Protein AF-A0AAD6SLN0-F1 (afdb_monomer_lite)

Sequence (107 aa):
MDIDDTDEGGSRIFCPQDLRESIVTSMERHLNAHPLIPGYSHPSPAGIREWAVKQMYTFCFNNDLPEVWAYLWENWYRRGRWELWARAEHPEIPRLKTTMMVESQYV

Radius of gyration: 18.71 Å; chains: 1; bounding box: 45×33×56 Å

Organism: NCBI:txid1745969

Foldseek 3Di:
DDPPPPPPPPPPDLDDPVCVVVLVVLLVCLQADALPDDDDADNALVRSLVVSLVVNVVVCVVVVNPNNNVVCQVQDNDPVNVCVRHPHVPPDDDPDDPPPDPPPDDD

Secondary structure (DSSP, 8-state):
-------------SS-HHHHHHHHHHHHHHHH--TTS-SSS-SSHHHHHHHHHHHHHHHHHHTT-HHHHHHHIIIIISTTTHHHH-GGGSSS--SS-----------

Structure (mmCIF, N/CA/C/O backbone):
data_AF-A0AAD6SLN0-F1
#
_entry.id   AF-A0AAD6SLN0-F1
#
loop_
_atom_site.group_PDB
_atom_site.id
_atom_site.type_symbol
_atom_site.label_atom_id
_atom_site.label_alt_id
_atom_site.label_comp_id
_atom_site.label_asym_id
_atom_site.label_entity_id
_atom_site.label_seq_id
_atom_site.pdbx_PDB_ins_code
_atom_site.Cartn_x
_atom_site.Cartn_y
_atom_site.Cartn_z
_atom_site.occupancy
_atom_site.B_iso_or_equiv
_atom_site.auth_seq_id
_atom_site.auth_comp_id
_atom_site.auth_asym_id
_atom_site.auth_atom_id
_atom_site.pdbx_PDB_model_num
ATOM 1 N N . MET A 1 1 ? -29.338 -18.027 37.584 1.00 42.56 1 MET A N 1
ATOM 2 C CA . MET A 1 1 ? -28.037 -18.016 36.887 1.00 42.56 1 MET A CA 1
ATOM 3 C C . MET A 1 1 ? -28.198 -17.010 35.781 1.00 42.56 1 MET A C 1
ATOM 5 O O . MET A 1 1 ? -28.659 -17.347 34.700 1.00 42.56 1 MET A O 1
ATOM 9 N N . ASP A 1 2 ? -27.963 -15.763 36.152 1.00 44.34 2 ASP A N 1
ATOM 10 C CA . ASP A 1 2 ? -28.035 -14.601 35.287 1.00 44.34 2 ASP A CA 1
ATOM 11 C C . ASP A 1 2 ? -26.775 -14.607 34.423 1.00 44.34 2 ASP A C 1
ATOM 13 O O . ASP A 1 2 ? -25.664 -14.480 34.936 1.00 44.34 2 ASP A O 1
ATOM 17 N N . ILE A 1 3 ? -26.948 -14.858 33.129 1.00 53.62 3 ILE A N 1
ATOM 18 C CA . ILE A 1 3 ? -25.920 -14.576 32.133 1.00 53.62 3 ILE A CA 1
ATOM 19 C C . ILE A 1 3 ? -26.260 -13.178 31.633 1.00 53.62 3 ILE A C 1
ATOM 21 O O . ILE A 1 3 ? -27.144 -12.993 30.800 1.00 53.62 3 ILE A O 1
ATOM 25 N N . ASP A 1 4 ? -25.621 -12.202 32.267 1.00 45.62 4 ASP A N 1
ATOM 26 C CA . ASP A 1 4 ? -25.486 -10.846 31.758 1.00 45.62 4 ASP A CA 1
ATOM 27 C C . ASP A 1 4 ? -24.583 -10.915 30.518 1.00 45.62 4 ASP A C 1
ATOM 29 O O . ASP A 1 4 ? -23.361 -10.846 30.617 1.00 45.62 4 ASP A O 1
ATOM 33 N N . ASP A 1 5 ? -25.185 -11.160 29.352 1.00 48.00 5 ASP A N 1
ATOM 34 C CA . ASP A 1 5 ? -24.551 -10.894 28.060 1.00 48.00 5 ASP A CA 1
ATOM 35 C C . ASP A 1 5 ? -24.659 -9.385 27.822 1.00 48.00 5 ASP A C 1
ATOM 37 O O . ASP A 1 5 ? -25.570 -8.878 27.160 1.00 48.00 5 ASP A O 1
ATOM 41 N N . THR A 1 6 ? -23.741 -8.642 28.434 1.00 50.41 6 THR A N 1
ATOM 42 C CA . THR A 1 6 ? -23.451 -7.266 28.053 1.00 50.41 6 THR A CA 1
ATOM 43 C C . THR A 1 6 ? -22.809 -7.302 26.663 1.00 50.41 6 THR A C 1
ATOM 45 O O . THR A 1 6 ? -21.589 -7.298 26.505 1.00 50.41 6 THR A O 1
ATOM 48 N N . ASP A 1 7 ? -23.654 -7.366 25.629 1.00 50.28 7 ASP A N 1
ATOM 49 C CA . ASP A 1 7 ? -23.301 -7.019 24.252 1.00 50.28 7 ASP A CA 1
ATOM 50 C C . ASP A 1 7 ? -22.992 -5.517 24.219 1.00 50.28 7 ASP A C 1
ATOM 52 O O . ASP A 1 7 ? -23.812 -4.678 23.840 1.00 50.28 7 ASP A O 1
ATOM 56 N N . GLU A 1 8 ? -21.790 -5.150 24.668 1.00 49.19 8 GLU A N 1
ATOM 57 C CA . GLU A 1 8 ? -21.178 -3.887 24.286 1.00 49.19 8 GLU A CA 1
ATOM 58 C C . GLU A 1 8 ? -20.809 -3.984 22.803 1.00 49.19 8 GLU A C 1
ATOM 60 O O . GLU A 1 8 ? -19.650 -4.133 22.411 1.00 49.19 8 GLU A O 1
ATOM 65 N N . GLY A 1 9 ? -21.835 -3.870 21.959 1.00 52.22 9 GLY A N 1
ATOM 66 C CA . GLY A 1 9 ? -21.730 -3.511 20.555 1.00 52.22 9 GLY A CA 1
ATOM 67 C C . GLY A 1 9 ? -21.197 -2.085 20.429 1.00 52.22 9 GLY A C 1
ATOM 68 O O . GLY A 1 9 ? -21.878 -1.189 19.931 1.00 52.22 9 GLY A O 1
ATOM 69 N N . GLY A 1 10 ? -19.976 -1.850 20.917 1.00 55.69 10 GLY A N 1
ATOM 70 C CA . GLY A 1 10 ? -19.222 -0.641 20.653 1.00 55.69 10 GLY A CA 1
ATOM 71 C C . GLY A 1 10 ? -19.123 -0.506 19.144 1.00 55.69 10 GLY A C 1
ATOM 72 O O . GLY A 1 10 ? -18.562 -1.377 18.481 1.00 55.69 10 GLY A O 1
ATOM 73 N N . SER A 1 11 ? -19.741 0.543 18.600 1.00 63.88 11 SER A N 1
ATOM 74 C CA . SER A 1 11 ? -19.748 0.845 17.170 1.00 63.88 11 SER A CA 1
ATOM 75 C C . SER A 1 11 ? -18.310 0.829 16.654 1.00 63.88 11 SER A C 1
ATOM 77 O O . SER A 1 11 ? -17.569 1.794 16.844 1.00 63.88 11 SER A O 1
ATOM 79 N N . ARG A 1 12 ? -17.874 -0.294 16.066 1.00 64.25 12 ARG A N 1
ATOM 80 C CA . ARG A 1 12 ? -16.538 -0.399 15.483 1.00 64.25 12 ARG A CA 1
ATOM 81 C C . ARG A 1 12 ? -16.511 0.553 14.305 1.00 64.25 12 ARG A C 1
ATOM 83 O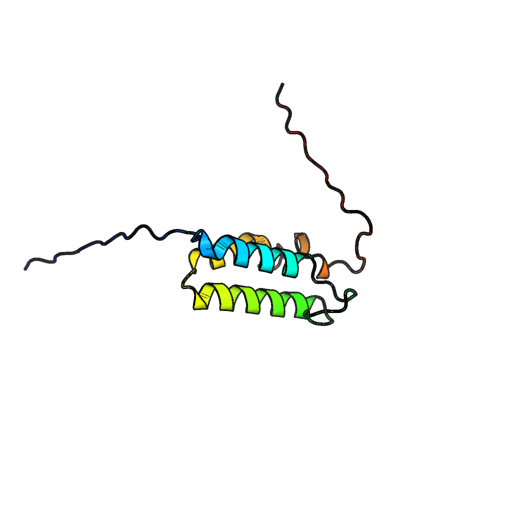 O . ARG A 1 12 ? -17.152 0.332 13.278 1.00 64.25 12 ARG A O 1
ATOM 90 N N . ILE A 1 13 ? -15.814 1.667 14.491 1.00 76.19 13 ILE A N 1
ATOM 91 C CA . ILE A 1 13 ? -15.675 2.682 13.461 1.00 76.19 13 ILE A CA 1
ATOM 92 C C . ILE A 1 13 ? -14.794 2.077 12.376 1.00 76.19 13 ILE A C 1
ATOM 94 O O . ILE A 1 13 ? -13.595 1.919 12.574 1.00 76.19 13 ILE A O 1
ATOM 98 N N . PHE A 1 14 ? -15.403 1.770 11.226 1.00 79.50 14 PHE A N 1
ATOM 99 C CA . PHE A 1 14 ? -14.734 1.134 10.089 1.00 79.50 14 PHE A CA 1
ATOM 100 C C . PHE A 1 14 ? -13.385 1.780 9.765 1.00 79.50 14 PHE A C 1
ATOM 102 O O . PHE A 1 14 ? -12.421 1.070 9.545 1.00 79.50 14 PHE A O 1
ATOM 109 N N . CYS A 1 15 ? -13.300 3.114 9.745 1.00 80.25 15 CYS A N 1
ATOM 110 C CA . CYS A 1 15 ? -12.041 3.830 9.556 1.00 80.25 15 CYS A CA 1
ATOM 111 C C . CYS A 1 15 ? -12.030 5.141 10.370 1.00 80.25 15 CYS A C 1
ATOM 113 O O . CYS A 1 15 ? -12.726 6.103 9.992 1.00 80.25 15 CYS A O 1
ATOM 115 N N . PRO A 1 16 ? -11.257 5.200 11.473 1.00 85.12 16 PRO A N 1
ATOM 116 C CA . PRO A 1 16 ? -11.108 6.397 12.294 1.00 85.12 16 PRO A CA 1
ATOM 117 C C . PRO A 1 16 ? -10.628 7.588 11.467 1.00 85.12 16 PRO A C 1
ATOM 119 O O . PRO A 1 16 ? -9.790 7.442 10.577 1.00 85.12 16 PRO A O 1
ATOM 122 N N . GLN A 1 17 ? -11.165 8.774 11.748 1.00 86.12 17 GLN A N 1
ATOM 123 C CA . GLN A 1 17 ? -10.859 9.976 10.969 1.00 86.12 17 GLN A CA 1
ATOM 124 C C . GLN A 1 17 ? -9.369 10.341 11.025 1.00 86.12 17 GLN A C 1
ATOM 126 O O . GLN A 1 17 ? -8.798 10.678 9.991 1.00 86.12 17 GLN A O 1
ATOM 131 N N . ASP A 1 18 ? -8.735 10.159 12.183 1.00 88.50 18 ASP A N 1
ATOM 132 C CA . ASP A 1 18 ? -7.327 10.501 12.424 1.00 88.50 18 ASP A CA 1
ATOM 133 C C . ASP A 1 18 ? -6.348 9.658 11.589 1.00 88.50 18 ASP A C 1
ATOM 135 O O . ASP A 1 18 ? -5.243 10.091 11.271 1.00 88.50 18 ASP A O 1
ATOM 139 N N . LEU A 1 19 ? -6.759 8.450 11.190 1.00 90.31 19 LEU A N 1
ATOM 140 C CA . LEU A 1 19 ? -5.911 7.512 10.451 1.00 90.31 19 LEU A CA 1
ATOM 141 C C . LEU A 1 19 ? -6.149 7.556 8.937 1.00 90.31 19 LEU A C 1
ATOM 143 O O . LEU A 1 19 ? -5.312 7.066 8.175 1.00 90.31 19 LEU A O 1
ATOM 147 N N . ARG A 1 20 ? -7.246 8.171 8.473 1.00 90.69 20 ARG A N 1
ATOM 148 C CA . ARG A 1 20 ? -7.581 8.244 7.038 1.00 90.69 20 ARG A CA 1
ATOM 149 C C . ARG A 1 20 ? -6.503 8.929 6.222 1.00 90.69 20 ARG A C 1
ATOM 151 O O . ARG A 1 20 ? -6.129 8.411 5.177 1.00 90.69 20 ARG A O 1
ATOM 158 N N . GLU A 1 21 ? -6.005 10.071 6.686 1.00 93.19 21 GLU A N 1
ATOM 159 C CA . GLU A 1 21 ? -4.983 10.828 5.958 1.00 93.19 21 GLU A CA 1
ATOM 160 C C . GLU A 1 21 ? -3.695 10.012 5.807 1.00 93.19 21 GLU A C 1
ATOM 162 O O . GLU A 1 21 ? -3.105 9.963 4.726 1.00 93.19 21 GLU A O 1
ATOM 167 N N . SER A 1 22 ? -3.316 9.281 6.858 1.00 93.88 22 SER A N 1
ATOM 168 C CA . SER A 1 22 ? -2.167 8.37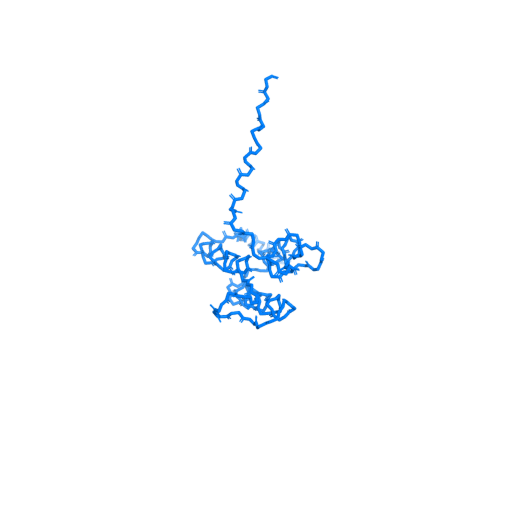3 6.829 1.00 93.88 22 SER A CA 1
ATOM 169 C C . SER A 1 22 ? -2.365 7.244 5.813 1.00 93.88 22 SER A C 1
ATOM 171 O O . SER A 1 22 ? -1.473 6.979 5.005 1.00 93.88 22 SER A O 1
ATOM 173 N N . ILE A 1 23 ? -3.549 6.621 5.793 1.00 93.81 23 ILE A N 1
ATOM 174 C CA . ILE A 1 23 ? -3.885 5.555 4.837 1.00 93.81 23 ILE A CA 1
ATOM 175 C C . ILE A 1 23 ? -3.845 6.086 3.403 1.00 93.81 23 ILE A C 1
ATOM 177 O O . ILE A 1 23 ? -3.192 5.483 2.552 1.00 93.81 23 ILE A O 1
ATOM 181 N N . VAL A 1 24 ? -4.501 7.219 3.135 1.00 93.94 24 VAL A N 1
ATOM 182 C CA . VAL A 1 24 ? -4.551 7.835 1.801 1.00 93.94 24 VAL A CA 1
ATOM 183 C C . VAL A 1 24 ? -3.146 8.192 1.327 1.00 93.94 24 VAL A C 1
ATOM 185 O O . VAL A 1 24 ? -2.763 7.804 0.227 1.00 93.94 24 VAL A O 1
ATOM 188 N N . THR A 1 25 ? -2.336 8.821 2.179 1.00 94.94 25 THR A N 1
ATOM 189 C CA . THR A 1 25 ? -0.942 9.162 1.860 1.00 94.94 25 THR A CA 1
ATOM 190 C C . THR A 1 25 ? -0.124 7.914 1.524 1.00 94.94 25 THR A C 1
ATOM 192 O O . THR A 1 25 ? 0.620 7.888 0.540 1.00 94.94 25 THR A O 1
ATOM 195 N N . SER A 1 26 ? -0.267 6.839 2.304 1.00 94.19 26 SER A N 1
ATOM 196 C CA . SER A 1 26 ? 0.374 5.560 1.994 1.00 94.19 26 SER A CA 1
ATOM 197 C C . SER A 1 26 ? -0.118 4.990 0.661 1.00 94.19 26 SER A C 1
ATOM 199 O O . SER A 1 26 ? 0.701 4.576 -0.156 1.00 94.19 26 SER A O 1
ATOM 201 N N . MET A 1 27 ? -1.424 5.004 0.386 1.00 94.75 27 MET A N 1
ATOM 202 C CA . MET A 1 27 ? -1.978 4.540 -0.890 1.00 94.75 27 MET A CA 1
ATOM 203 C C . MET A 1 27 ? -1.457 5.343 -2.084 1.00 94.75 27 MET A C 1
ATOM 205 O O . MET A 1 27 ? -1.091 4.747 -3.093 1.00 94.75 27 MET A O 1
ATOM 209 N N . GLU A 1 28 ? -1.362 6.668 -1.976 1.00 93.25 28 GLU A N 1
ATOM 210 C CA . GLU A 1 28 ? -0.796 7.520 -3.024 1.00 93.25 28 GLU A CA 1
ATOM 211 C C . GLU A 1 28 ? 0.670 7.184 -3.298 1.00 93.25 28 GLU A C 1
ATOM 213 O O . GLU A 1 28 ? 1.093 7.112 -4.457 1.00 93.25 28 GLU A O 1
ATOM 218 N N . ARG A 1 29 ? 1.451 6.925 -2.246 1.00 92.75 29 ARG A N 1
ATOM 219 C CA . ARG A 1 29 ? 2.842 6.479 -2.389 1.00 92.75 29 ARG A CA 1
ATOM 220 C C . ARG A 1 29 ? 2.929 5.122 -3.079 1.00 92.75 29 ARG A C 1
ATOM 222 O O . ARG A 1 29 ? 3.775 4.953 -3.951 1.00 92.75 29 ARG A O 1
ATOM 229 N N . HIS A 1 30 ? 2.063 4.175 -2.726 1.00 94.38 30 HIS A N 1
ATOM 230 C CA . HIS A 1 30 ? 2.028 2.850 -3.348 1.00 94.38 30 HIS A CA 1
ATOM 231 C C . HIS A 1 30 ? 1.606 2.907 -4.821 1.00 94.38 30 HIS A C 1
ATOM 233 O O . HIS A 1 30 ? 2.251 2.286 -5.661 1.00 94.38 30 HIS A O 1
ATOM 239 N N . LEU A 1 31 ? 0.588 3.709 -5.145 1.00 92.31 31 LEU A N 1
ATOM 240 C CA . LEU A 1 31 ? 0.108 3.940 -6.509 1.00 92.31 31 LEU A CA 1
ATOM 241 C C . LEU A 1 31 ? 1.209 4.499 -7.420 1.00 92.31 31 LEU A C 1
ATOM 243 O O . LEU A 1 31 ? 1.331 4.090 -8.574 1.00 92.31 31 LEU A O 1
ATOM 247 N N . ASN A 1 32 ? 1.990 5.454 -6.910 1.00 90.44 32 ASN A N 1
ATOM 248 C CA . ASN A 1 32 ? 3.026 6.140 -7.681 1.00 90.44 32 ASN A CA 1
ATOM 249 C C . ASN A 1 32 ? 4.404 5.468 -7.611 1.00 90.44 32 ASN A C 1
ATOM 251 O O . ASN A 1 32 ? 5.324 5.925 -8.289 1.00 90.44 32 ASN A O 1
ATOM 255 N N . ALA A 1 33 ? 4.564 4.400 -6.826 1.00 91.12 33 ALA A N 1
ATOM 256 C CA . ALA A 1 33 ? 5.806 3.645 -6.790 1.00 91.12 33 ALA A CA 1
ATOM 257 C C . ALA A 1 33 ? 6.060 2.991 -8.154 1.00 91.12 33 ALA A C 1
ATOM 259 O O . ALA A 1 33 ? 5.165 2.395 -8.756 1.00 91.12 33 ALA A O 1
ATOM 260 N N . HIS A 1 34 ? 7.286 3.124 -8.652 1.00 90.50 34 HIS A N 1
ATOM 261 C CA . HIS A 1 34 ? 7.671 2.620 -9.963 1.00 90.50 34 HIS A CA 1
ATOM 262 C C . HIS A 1 34 ? 9.178 2.333 -9.991 1.00 90.50 34 HIS A C 1
ATOM 264 O O . HIS A 1 34 ? 9.934 3.151 -9.467 1.00 90.50 34 HIS A O 1
ATOM 270 N N . PRO A 1 35 ? 9.650 1.251 -10.642 1.00 88.94 35 PRO A N 1
ATOM 271 C CA . PRO A 1 35 ? 11.079 0.912 -10.688 1.00 88.94 35 PRO A CA 1
ATOM 272 C C . PRO A 1 35 ? 11.987 2.032 -11.223 1.00 88.94 35 PRO A C 1
ATOM 274 O O . PRO A 1 35 ? 13.114 2.198 -10.771 1.00 88.94 35 PRO A O 1
ATOM 277 N N . LEU A 1 36 ? 11.487 2.813 -12.186 1.00 86.56 36 LEU A N 1
ATOM 278 C CA . LEU A 1 36 ? 12.208 3.947 -12.788 1.00 86.56 36 LEU A CA 1
ATOM 279 C C . LEU A 1 36 ? 12.222 5.226 -11.931 1.00 86.56 36 LEU A C 1
ATOM 281 O O . LEU A 1 36 ? 12.940 6.162 -12.274 1.00 86.56 36 LEU A O 1
ATOM 285 N N . ILE A 1 37 ? 11.423 5.308 -10.861 1.00 82.94 37 ILE A N 1
ATOM 286 C CA . ILE A 1 37 ? 11.421 6.467 -9.962 1.00 82.94 37 ILE A CA 1
ATOM 287 C C . ILE A 1 37 ? 12.345 6.132 -8.785 1.00 82.94 37 ILE A C 1
ATOM 289 O O . ILE A 1 37 ? 11.981 5.300 -7.952 1.00 82.94 37 ILE A O 1
ATOM 293 N N . PRO A 1 38 ? 13.533 6.754 -8.688 1.00 72.94 38 PRO A N 1
ATOM 294 C CA . PRO A 1 38 ? 14.420 6.527 -7.554 1.00 72.94 38 PRO A CA 1
ATOM 295 C C . PRO A 1 38 ? 13.741 6.992 -6.257 1.00 72.94 38 PRO A C 1
ATOM 297 O O . PRO A 1 38 ? 13.197 8.096 -6.192 1.00 72.94 38 PRO A O 1
ATOM 300 N N . GLY A 1 39 ? 13.748 6.151 -5.219 1.00 74.56 39 GLY A N 1
ATOM 301 C CA . GLY A 1 39 ? 13.057 6.446 -3.963 1.00 74.56 39 GLY A CA 1
ATOM 302 C C . GLY A 1 39 ? 13.018 5.277 -2.978 1.00 74.56 39 GLY A C 1
ATOM 303 O O . GLY A 1 39 ? 13.861 4.388 -3.007 1.00 74.56 39 GLY A O 1
ATOM 304 N N . TYR A 1 40 ? 12.021 5.291 -2.090 1.00 70.94 40 TYR A N 1
ATOM 305 C CA . TYR A 1 40 ? 11.860 4.345 -0.972 1.00 70.94 40 TYR A CA 1
ATOM 306 C C . TYR A 1 40 ? 11.287 2.970 -1.358 1.00 70.94 40 TYR A C 1
ATOM 308 O O . TYR A 1 40 ? 11.020 2.155 -0.475 1.00 70.94 40 TYR A O 1
ATOM 316 N N . SER A 1 41 ? 11.030 2.727 -2.641 1.00 77.25 41 SER A N 1
ATOM 317 C CA . SER A 1 41 ? 10.408 1.495 -3.118 1.00 77.25 41 SER A CA 1
ATOM 318 C C . SER A 1 41 ? 11.446 0.496 -3.634 1.00 77.25 41 SER A C 1
ATOM 320 O O . SER A 1 41 ? 12.561 0.862 -3.998 1.00 77.25 41 SER A O 1
ATOM 322 N N . HIS A 1 42 ? 11.073 -0.782 -3.683 1.00 83.38 42 HIS A N 1
ATOM 323 C CA . HIS A 1 42 ? 11.922 -1.842 -4.229 1.00 83.38 42 HIS A CA 1
ATOM 324 C C . HIS A 1 42 ? 12.248 -1.601 -5.723 1.00 83.38 42 HIS A C 1
ATOM 326 O O . HIS A 1 42 ? 11.407 -1.059 -6.441 1.00 83.38 42 HIS A O 1
ATOM 332 N N . PRO A 1 43 ? 13.411 -2.044 -6.242 1.00 83.88 43 PRO A N 1
ATOM 333 C CA . PRO A 1 43 ? 13.790 -1.850 -7.649 1.00 83.88 43 PRO A CA 1
ATOM 334 C C . PRO A 1 43 ? 13.022 -2.718 -8.663 1.00 83.88 43 PRO A C 1
ATOM 336 O O . PRO A 1 43 ? 13.277 -2.624 -9.859 1.00 83.88 43 PRO A O 1
ATOM 339 N N . SER A 1 44 ? 12.105 -3.585 -8.224 1.00 89.50 44 SER A N 1
ATOM 340 C CA . SER A 1 44 ? 11.348 -4.489 -9.103 1.00 89.50 44 SER A CA 1
ATOM 341 C C . SER A 1 44 ? 9.842 -4.377 -8.855 1.00 89.50 44 SER A C 1
ATOM 343 O O . SER A 1 44 ? 9.456 -4.215 -7.697 1.00 89.50 44 SER A O 1
ATOM 345 N N . PRO A 1 45 ? 8.983 -4.525 -9.885 1.00 89.62 45 PRO A N 1
ATOM 346 C CA . PRO A 1 45 ? 7.524 -4.449 -9.736 1.00 89.62 45 PRO A CA 1
ATOM 347 C C . PRO A 1 45 ? 6.972 -5.364 -8.636 1.00 89.62 45 PRO A C 1
ATOM 349 O O . PRO A 1 45 ? 6.282 -4.913 -7.722 1.00 89.62 45 PRO A O 1
ATOM 352 N N . ALA A 1 46 ? 7.384 -6.637 -8.649 1.00 91.38 46 ALA A N 1
ATOM 353 C CA . ALA A 1 46 ? 6.972 -7.617 -7.648 1.00 91.38 46 ALA A CA 1
ATOM 354 C C . ALA A 1 46 ? 7.379 -7.203 -6.224 1.00 91.38 46 ALA A C 1
ATOM 356 O O . ALA A 1 46 ? 6.573 -7.285 -5.298 1.00 91.38 46 ALA A O 1
ATOM 357 N N . GLY A 1 47 ? 8.601 -6.692 -6.052 1.00 92.25 47 GLY A N 1
ATOM 358 C CA . GLY A 1 47 ? 9.053 -6.230 -4.745 1.00 92.25 47 GLY A CA 1
ATOM 359 C C . GLY A 1 47 ? 8.378 -4.931 -4.301 1.00 92.25 47 GLY A C 1
ATOM 360 O O . GLY A 1 47 ? 8.200 -4.726 -3.103 1.00 92.25 47 GLY A O 1
ATOM 361 N N . ILE A 1 48 ? 7.951 -4.064 -5.230 1.00 94.00 48 ILE A N 1
ATOM 362 C CA . ILE A 1 48 ? 7.155 -2.870 -4.904 1.00 94.00 48 ILE A CA 1
ATOM 363 C C . ILE A 1 48 ? 5.818 -3.301 -4.311 1.00 94.00 48 ILE A C 1
ATOM 365 O O . ILE A 1 48 ? 5.415 -2.772 -3.275 1.00 94.00 48 ILE A O 1
ATOM 369 N N . ARG A 1 49 ? 5.163 -4.295 -4.920 1.00 94.44 49 ARG A N 1
ATOM 370 C CA . ARG A 1 49 ? 3.922 -4.865 -4.394 1.00 94.44 49 ARG A CA 1
ATOM 371 C C . ARG A 1 49 ? 4.121 -5.460 -3.003 1.00 94.44 49 ARG A C 1
ATOM 373 O O . ARG A 1 49 ? 3.362 -5.139 -2.095 1.00 94.44 49 ARG A O 1
ATOM 380 N N . GLU A 1 50 ? 5.133 -6.303 -2.817 1.00 94.75 50 GLU A N 1
ATOM 381 C CA . GLU A 1 50 ? 5.415 -6.926 -1.515 1.00 94.75 50 GLU A CA 1
ATOM 382 C C . GLU A 1 50 ? 5.711 -5.888 -0.427 1.00 94.75 50 GLU A C 1
ATOM 384 O O . GLU A 1 50 ? 5.156 -5.964 0.671 1.00 94.75 50 GLU A O 1
ATOM 389 N N . TRP A 1 51 ? 6.527 -4.882 -0.745 1.00 95.00 51 TRP A N 1
ATOM 390 C CA . TRP A 1 51 ? 6.814 -3.759 0.143 1.00 95.00 51 TRP A CA 1
ATOM 391 C C . TRP A 1 51 ? 5.542 -2.988 0.520 1.00 95.00 51 TRP A C 1
ATOM 393 O O . TRP A 1 51 ? 5.305 -2.742 1.704 1.00 95.00 51 TRP A O 1
ATOM 403 N N . ALA A 1 52 ? 4.702 -2.662 -0.464 1.00 95.25 52 ALA A N 1
ATOM 404 C CA . ALA A 1 52 ? 3.472 -1.903 -0.268 1.00 95.25 52 ALA A CA 1
ATOM 405 C C . ALA A 1 52 ? 2.439 -2.669 0.577 1.00 95.25 52 ALA A C 1
ATOM 407 O O . ALA A 1 52 ? 1.858 -2.116 1.513 1.00 95.25 52 ALA A O 1
ATOM 408 N N . VAL A 1 53 ? 2.252 -3.962 0.286 1.00 96.19 53 VAL A N 1
ATOM 409 C CA . VAL A 1 53 ? 1.387 -4.872 1.054 1.00 96.19 53 VAL A CA 1
ATOM 410 C C . VAL A 1 53 ? 1.862 -4.955 2.498 1.00 96.19 53 VAL A C 1
ATOM 412 O O . VAL A 1 53 ? 1.069 -4.767 3.416 1.00 96.19 53 VAL A O 1
ATOM 415 N N . LYS A 1 54 ? 3.161 -5.194 2.713 1.00 96.19 54 LYS A N 1
ATOM 416 C CA . LYS A 1 54 ? 3.730 -5.319 4.057 1.00 96.19 54 LYS A CA 1
ATOM 417 C C . LYS A 1 54 ? 3.592 -4.024 4.852 1.00 96.19 54 LYS A C 1
ATOM 419 O O . LYS A 1 54 ? 3.269 -4.085 6.038 1.00 96.19 54 LYS A O 1
ATOM 424 N N . GLN A 1 55 ? 3.813 -2.872 4.217 1.00 95.69 55 GLN A N 1
ATOM 425 C CA . GLN A 1 55 ? 3.672 -1.570 4.864 1.00 95.69 55 GLN A CA 1
ATOM 426 C C . GLN A 1 55 ? 2.227 -1.336 5.314 1.00 95.69 55 GLN A C 1
ATOM 428 O O . GLN A 1 55 ? 2.003 -1.045 6.488 1.00 95.69 55 GLN A O 1
ATOM 433 N N . MET A 1 56 ? 1.256 -1.501 4.410 1.00 96.06 56 MET A N 1
ATOM 434 C CA . MET A 1 56 ? -0.153 -1.250 4.723 1.00 96.06 56 MET A CA 1
ATOM 435 C C . MET A 1 56 ? -0.709 -2.261 5.733 1.00 96.06 56 MET A C 1
ATOM 437 O O . MET A 1 56 ? -1.380 -1.869 6.681 1.00 96.06 56 MET A O 1
ATOM 441 N N . TYR A 1 57 ? -0.364 -3.544 5.594 1.00 96.81 57 TYR A N 1
ATOM 442 C CA . TYR A 1 57 ? -0.760 -4.573 6.556 1.00 96.81 57 TYR A CA 1
ATOM 443 C C . TYR A 1 57 ? -0.230 -4.270 7.959 1.00 96.81 57 TYR A C 1
ATOM 445 O O . TYR A 1 57 ? -0.993 -4.275 8.919 1.00 96.81 57 TYR A O 1
ATOM 453 N N . THR A 1 58 ? 1.065 -3.954 8.079 1.00 96.88 58 THR A N 1
ATOM 454 C CA . THR A 1 58 ? 1.674 -3.601 9.373 1.00 96.88 58 THR A CA 1
ATOM 455 C C . THR A 1 58 ? 1.002 -2.372 9.982 1.00 96.88 58 THR A C 1
ATOM 457 O O . THR A 1 58 ? 0.752 -2.343 11.182 1.00 96.88 58 THR A O 1
ATOM 460 N N . PHE A 1 59 ? 0.676 -1.369 9.161 1.00 95.44 59 PHE A N 1
ATOM 461 C CA . PHE A 1 59 ? -0.031 -0.177 9.620 1.00 95.44 59 PHE A CA 1
ATOM 462 C C . PHE A 1 59 ? -1.421 -0.517 10.171 1.00 95.44 59 PHE A C 1
ATOM 464 O O . PHE A 1 59 ? -1.736 -0.126 11.292 1.00 95.44 59 PHE A O 1
ATOM 471 N N . CYS A 1 60 ? -2.235 -1.270 9.427 1.00 94.50 60 CYS A N 1
ATOM 472 C CA . CYS A 1 60 ? -3.571 -1.662 9.878 1.00 94.50 60 CYS A CA 1
ATOM 473 C C . CYS A 1 60 ? -3.524 -2.574 11.110 1.00 94.50 60 CYS A C 1
ATOM 475 O O . CYS A 1 60 ? -4.324 -2.394 12.019 1.00 94.50 60 CYS A O 1
ATOM 477 N N . PHE A 1 61 ? -2.572 -3.508 11.170 1.00 94.25 61 PHE A N 1
ATOM 478 C CA . PHE A 1 61 ? -2.396 -4.405 12.312 1.00 94.25 61 PHE A CA 1
ATOM 479 C C . PHE A 1 61 ? -2.023 -3.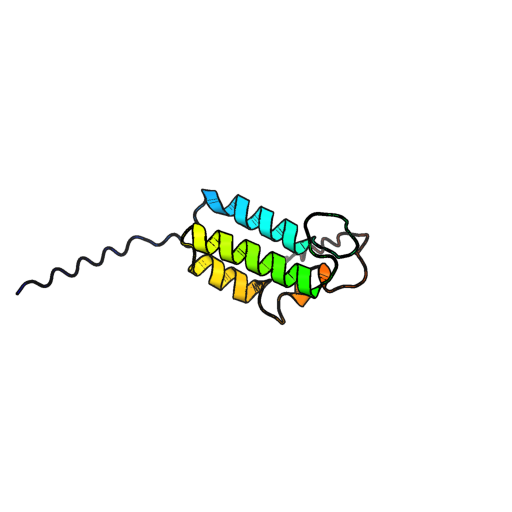643 13.591 1.00 94.25 61 PHE A C 1
ATOM 481 O O . PHE A 1 61 ? -2.615 -3.872 14.639 1.00 94.25 61 PHE A O 1
ATOM 488 N N . ASN A 1 62 ? -1.093 -2.688 13.504 1.00 95.50 62 ASN A N 1
ATOM 489 C CA . ASN A 1 62 ? -0.660 -1.901 14.663 1.00 95.50 62 ASN A CA 1
ATOM 490 C C . ASN A 1 62 ? -1.733 -0.934 15.190 1.00 95.50 62 ASN A C 1
ATOM 492 O O . ASN A 1 62 ? -1.631 -0.495 16.331 1.00 95.50 62 ASN A O 1
ATOM 496 N N . ASN A 1 63 ? -2.724 -0.579 14.367 1.00 91.69 63 ASN A N 1
ATOM 497 C CA . ASN A 1 63 ? -3.817 0.327 14.733 1.00 91.69 63 ASN A CA 1
ATOM 498 C C . ASN A 1 63 ? -5.155 -0.403 14.960 1.00 91.69 63 ASN A C 1
ATOM 500 O O . ASN A 1 63 ? -6.178 0.263 15.068 1.00 91.69 63 ASN A O 1
ATOM 504 N N . ASP A 1 64 ? -5.150 -1.741 15.000 1.00 91.69 64 ASP A N 1
ATOM 505 C CA . ASP A 1 64 ? -6.345 -2.582 15.165 1.00 91.69 64 ASP A CA 1
ATOM 506 C C . ASP A 1 64 ? -7.462 -2.274 14.144 1.00 91.69 64 ASP A C 1
ATOM 508 O O . ASP A 1 64 ? -8.621 -2.054 14.481 1.00 91.69 64 ASP A O 1
ATOM 512 N N . LEU A 1 65 ? -7.093 -2.229 12.855 1.00 92.12 65 LEU A N 1
ATOM 513 C CA . LEU A 1 65 ? -7.995 -1.931 11.732 1.00 92.12 65 LEU A CA 1
ATOM 514 C C . LEU A 1 65 ? -8.181 -3.128 10.773 1.00 92.12 65 LEU A C 1
ATOM 516 O O . LEU A 1 65 ? -7.830 -3.024 9.585 1.00 92.12 65 LEU A O 1
ATOM 520 N N . PRO A 1 66 ? -8.700 -4.281 11.232 1.00 91.56 66 PRO A N 1
ATOM 521 C CA . PRO A 1 66 ? -8.833 -5.464 10.385 1.00 91.56 66 PRO A CA 1
ATOM 522 C C . PRO A 1 66 ? -9.841 -5.269 9.242 1.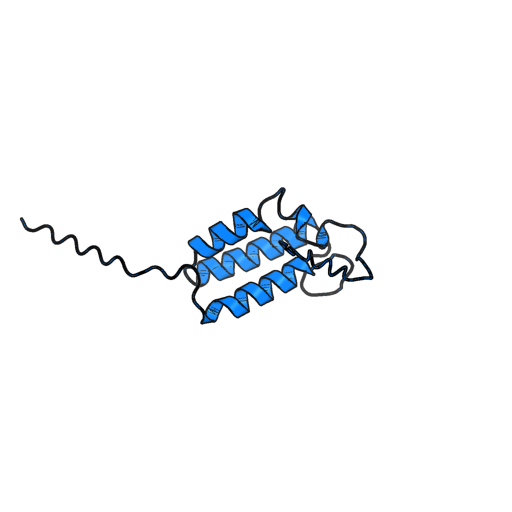00 91.56 66 PRO A C 1
ATOM 524 O O . PRO A 1 66 ? -9.594 -5.735 8.127 1.00 91.56 66 PRO A O 1
ATOM 527 N N . GLU A 1 67 ? -10.936 -4.536 9.463 1.00 91.38 67 GLU A N 1
ATOM 528 C CA . GLU A 1 67 ? -11.957 -4.268 8.443 1.00 91.38 67 GLU A CA 1
ATOM 529 C C . GLU A 1 67 ? -11.425 -3.357 7.329 1.00 91.38 67 GLU A C 1
ATOM 531 O O . GLU A 1 67 ? -11.669 -3.612 6.145 1.00 91.38 67 GLU A O 1
ATOM 536 N N . VAL A 1 68 ? -10.634 -2.334 7.687 1.00 93.44 68 VAL A N 1
ATOM 537 C CA . VAL A 1 68 ? -9.946 -1.476 6.708 1.00 93.44 68 VAL A CA 1
ATOM 538 C C . VAL A 1 68 ? -8.999 -2.308 5.866 1.00 93.44 68 VAL A C 1
ATOM 540 O O . VAL A 1 68 ? -9.002 -2.185 4.643 1.00 93.44 68 VAL A O 1
ATOM 543 N N . TRP A 1 69 ? -8.191 -3.161 6.500 1.00 95.06 69 TRP A N 1
ATOM 544 C CA . TRP A 1 69 ? -7.254 -4.001 5.768 1.00 95.06 69 TRP A CA 1
ATOM 545 C C . TRP A 1 69 ? -7.974 -4.931 4.792 1.00 95.06 69 TRP A C 1
ATOM 547 O O . TRP A 1 69 ? -7.582 -4.997 3.629 1.00 95.06 69 TRP A O 1
ATOM 557 N N . ALA A 1 70 ? -9.046 -5.600 5.225 1.00 95.06 70 ALA A N 1
ATOM 558 C CA . ALA A 1 70 ? -9.837 -6.469 4.357 1.00 95.06 70 ALA A CA 1
ATOM 559 C C . ALA A 1 70 ? -10.385 -5.707 3.137 1.00 95.06 70 ALA A C 1
ATOM 561 O O . ALA A 1 70 ? -10.267 -6.171 2.000 1.00 95.06 70 ALA A O 1
ATOM 562 N N . TYR A 1 71 ? -10.910 -4.499 3.356 1.00 94.69 71 TYR A N 1
ATOM 563 C CA . TYR A 1 71 ? -11.387 -3.633 2.280 1.00 94.69 71 TYR A CA 1
ATOM 564 C C . TYR A 1 71 ? -10.268 -3.202 1.326 1.00 94.69 71 TYR A C 1
ATOM 566 O O . TYR A 1 71 ? -10.432 -3.273 0.104 1.00 94.69 71 TYR A O 1
ATOM 574 N N . LEU A 1 72 ? -9.122 -2.775 1.864 1.00 95.12 72 LEU A N 1
ATOM 575 C CA . LEU A 1 72 ? -7.971 -2.368 1.065 1.00 95.12 72 LEU A CA 1
ATOM 576 C C . LEU A 1 72 ? -7.422 -3.539 0.243 1.00 95.12 72 LEU A C 1
ATOM 578 O O . LEU A 1 72 ? -7.079 -3.380 -0.932 1.00 95.12 72 LEU A O 1
ATOM 582 N N . TRP A 1 73 ? -7.361 -4.723 0.851 1.00 96.00 73 TRP A N 1
ATOM 583 C CA . TRP A 1 73 ? -6.895 -5.942 0.214 1.00 96.00 73 TRP A CA 1
ATOM 584 C C . TRP A 1 73 ? -7.735 -6.302 -1.006 1.00 96.00 73 TRP A C 1
ATOM 586 O O . TRP A 1 73 ? -7.187 -6.392 -2.106 1.00 96.00 73 TRP A O 1
ATOM 596 N N . GLU A 1 74 ? -9.052 -6.442 -0.841 1.00 96.62 74 GLU A N 1
ATOM 597 C CA . GLU A 1 74 ? -9.944 -6.865 -1.928 1.00 96.62 74 GLU A CA 1
ATOM 598 C C . GLU A 1 74 ? -10.020 -5.858 -3.082 1.00 96.62 74 GLU A C 1
ATOM 600 O O . GLU A 1 74 ? -10.247 -6.236 -4.234 1.00 96.62 74 GLU A O 1
ATOM 605 N N . ASN A 1 75 ? -9.804 -4.572 -2.807 1.00 95.25 75 ASN A N 1
ATOM 606 C CA . ASN A 1 75 ? -9.925 -3.536 -3.827 1.00 95.25 75 ASN A CA 1
ATOM 607 C C . ASN A 1 75 ? -8.612 -3.189 -4.530 1.00 95.25 75 ASN A C 1
ATOM 609 O O . ASN A 1 75 ? -8.655 -2.899 -5.723 1.00 95.25 75 ASN A O 1
ATOM 613 N N . TRP A 1 76 ? -7.470 -3.247 -3.839 1.00 95.56 76 TRP A N 1
ATOM 614 C CA . TRP A 1 76 ? -6.212 -2.703 -4.364 1.00 95.56 76 TRP A CA 1
ATOM 615 C C . TRP A 1 76 ? -5.007 -3.642 -4.248 1.00 95.56 76 TRP A C 1
ATOM 617 O O . TRP A 1 76 ? -4.206 -3.716 -5.175 1.00 95.56 76 TRP A O 1
ATOM 627 N N . TYR A 1 77 ? -4.847 -4.383 -3.149 1.00 95.56 77 TYR A N 1
ATOM 628 C CA . TYR A 1 77 ? -3.606 -5.143 -2.901 1.00 95.56 77 TYR A CA 1
ATOM 629 C C . TYR A 1 77 ? -3.639 -6.612 -3.351 1.00 95.56 77 TYR A C 1
ATOM 631 O O . TYR A 1 77 ? -2.588 -7.255 -3.522 1.00 95.56 77 TYR A O 1
ATOM 639 N N . ARG A 1 78 ? -4.833 -7.162 -3.577 1.00 94.88 78 ARG A N 1
ATOM 640 C CA . ARG A 1 78 ? -5.023 -8.506 -4.122 1.00 94.88 78 ARG A CA 1
ATOM 641 C C . ARG A 1 78 ? -4.474 -8.597 -5.552 1.00 94.88 78 ARG A C 1
ATOM 643 O O . ARG A 1 78 ? -4.596 -7.670 -6.352 1.00 94.88 78 ARG A O 1
ATOM 650 N N . ARG A 1 79 ? -3.895 -9.754 -5.894 1.00 92.19 79 ARG A N 1
ATOM 651 C CA . ARG A 1 79 ? -3.532 -10.082 -7.286 1.00 92.19 79 ARG A CA 1
ATOM 652 C C . ARG A 1 79 ? -4.760 -10.023 -8.200 1.00 92.19 79 ARG A C 1
ATOM 654 O O . ARG A 1 79 ? -5.841 -10.455 -7.811 1.00 92.19 79 ARG A O 1
ATOM 661 N N . GLY A 1 80 ? -4.584 -9.512 -9.405 1.00 92.12 80 GLY A N 1
ATOM 662 C CA . GLY A 1 80 ? -5.636 -9.163 -10.359 1.00 92.12 80 GLY A CA 1
ATOM 663 C C . GLY A 1 80 ? -6.190 -7.742 -10.188 1.00 92.12 80 GLY A C 1
ATOM 664 O O . GLY A 1 80 ? -6.696 -7.175 -11.154 1.00 92.12 80 GLY A O 1
ATOM 665 N N . ARG A 1 81 ? -6.119 -7.154 -8.984 1.00 93.94 81 ARG A N 1
ATOM 666 C CA . ARG A 1 81 ? -6.552 -5.768 -8.718 1.00 93.94 81 ARG A CA 1
ATOM 667 C C . ARG A 1 81 ? -5.370 -4.811 -8.695 1.00 93.94 81 ARG A C 1
ATOM 669 O O . ARG A 1 81 ? -5.461 -3.719 -9.247 1.00 93.94 81 ARG A O 1
ATOM 676 N N . TRP A 1 82 ? -4.261 -5.253 -8.109 1.00 93.56 82 TRP A N 1
ATOM 677 C CA . TRP A 1 82 ? -3.011 -4.503 -8.055 1.00 93.56 82 TRP A CA 1
ATOM 678 C C . TRP A 1 82 ? -2.556 -4.030 -9.438 1.00 93.56 82 TRP A C 1
ATOM 680 O O . TRP A 1 82 ? -2.225 -2.866 -9.608 1.00 93.56 82 TRP A O 1
ATOM 690 N N . GLU A 1 83 ? -2.621 -4.902 -10.435 1.00 91.56 83 GLU A N 1
ATOM 691 C CA . GLU A 1 83 ? -2.175 -4.672 -11.808 1.00 91.56 83 GLU A CA 1
ATOM 692 C C . GLU A 1 83 ? -3.013 -3.618 -12.543 1.00 91.56 83 GLU A C 1
ATOM 694 O O . GLU A 1 83 ? -2.543 -3.018 -13.502 1.00 91.56 83 GLU A O 1
ATOM 699 N N . LEU A 1 84 ? -4.242 -3.367 -12.084 1.00 91.00 84 LEU A N 1
ATOM 700 C CA . LEU A 1 84 ? -5.121 -2.325 -12.625 1.00 91.00 84 LEU A CA 1
ATOM 701 C C . LEU A 1 84 ? -4.932 -0.976 -11.924 1.00 91.00 84 LEU A C 1
ATOM 703 O O . LEU A 1 84 ? -5.375 0.056 -12.423 1.00 91.00 84 LEU A O 1
ATOM 707 N N . TRP A 1 85 ? -4.327 -0.993 -10.740 1.00 90.31 85 TRP A N 1
ATOM 708 C CA . TRP A 1 85 ? -4.202 0.164 -9.870 1.00 90.31 85 TRP A CA 1
ATOM 709 C C . TRP A 1 85 ? -2.782 0.720 -9.859 1.00 90.31 85 TRP A C 1
ATOM 711 O O . TRP A 1 85 ? -2.593 1.915 -10.063 1.00 90.31 85 TRP A O 1
ATOM 721 N N . ALA A 1 86 ? -1.786 -0.123 -9.607 1.00 91.88 86 ALA A N 1
ATOM 722 C CA . ALA A 1 86 ? -0.414 0.282 -9.367 1.00 91.88 86 ALA A CA 1
ATOM 723 C C . ALA A 1 86 ? 0.331 0.563 -10.672 1.00 91.88 86 ALA A C 1
ATOM 725 O O . ALA A 1 86 ? 0.349 -0.244 -11.599 1.00 91.88 86 ALA A O 1
ATOM 726 N N . ARG A 1 87 ? 1.052 1.687 -10.711 1.00 90.00 87 ARG A N 1
ATOM 727 C CA . ARG A 1 87 ? 1.862 2.051 -11.882 1.00 90.00 87 ARG A CA 1
ATOM 728 C C . ARG A 1 87 ? 3.055 1.122 -12.084 1.00 90.00 87 ARG A C 1
ATOM 730 O O . ARG A 1 87 ? 3.509 0.986 -13.210 1.00 90.00 87 ARG A O 1
ATOM 737 N N . ALA A 1 88 ? 3.543 0.491 -11.014 1.00 89.50 88 ALA A N 1
ATOM 738 C CA . ALA A 1 88 ? 4.721 -0.375 -11.024 1.00 89.50 88 ALA A CA 1
ATOM 739 C C . ALA A 1 88 ? 4.644 -1.556 -12.006 1.00 89.50 88 ALA A C 1
ATOM 741 O O . ALA A 1 88 ? 5.689 -2.053 -12.412 1.00 89.50 88 ALA A O 1
ATOM 742 N N . GLU A 1 89 ? 3.440 -2.018 -12.358 1.00 88.75 89 GLU A N 1
ATOM 743 C CA . GLU A 1 89 ? 3.242 -3.154 -13.271 1.00 88.75 89 GLU A CA 1
ATOM 744 C C . GLU A 1 89 ? 3.384 -2.767 -14.749 1.00 88.75 89 GLU A C 1
A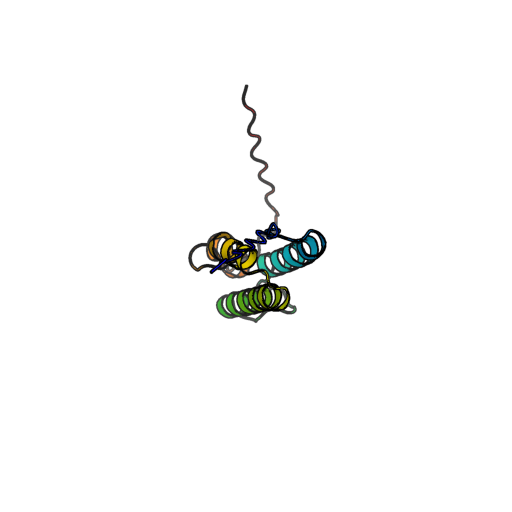TOM 746 O O . GLU A 1 89 ? 3.561 -3.630 -15.610 1.00 88.75 89 GLU A O 1
ATOM 751 N N . HIS A 1 90 ? 3.344 -1.472 -15.063 1.00 85.75 90 HIS A N 1
ATOM 752 C CA . HIS A 1 90 ? 3.561 -0.983 -16.416 1.00 85.75 90 HIS A CA 1
ATOM 753 C C . HIS A 1 90 ? 5.041 -0.627 -16.617 1.00 85.75 90 HIS A C 1
ATOM 755 O O . HIS A 1 90 ? 5.638 -0.010 -15.743 1.00 85.75 90 HIS A O 1
ATOM 761 N N . PRO A 1 91 ? 5.663 -0.989 -17.753 1.00 80.31 91 PRO A N 1
ATOM 762 C CA . PRO A 1 91 ? 7.084 -0.716 -17.991 1.00 80.31 91 PRO A CA 1
ATOM 763 C C . PRO A 1 91 ? 7.385 0.771 -18.237 1.00 80.31 91 PRO A C 1
ATOM 765 O O . PRO A 1 91 ? 8.517 1.219 -18.049 1.00 80.31 91 PRO A O 1
ATOM 768 N N . GLU A 1 92 ? 6.382 1.538 -18.664 1.00 80.25 92 GLU A N 1
ATOM 769 C CA . GLU A 1 92 ? 6.501 2.953 -19.000 1.00 80.25 92 GLU A CA 1
ATOM 770 C C . GLU A 1 92 ? 5.729 3.814 -17.998 1.00 80.25 92 GLU A C 1
ATOM 772 O O . GLU A 1 92 ? 4.612 3.483 -17.602 1.00 80.25 92 GLU A O 1
ATOM 777 N N . ILE A 1 93 ? 6.295 4.968 -17.632 1.00 76.19 93 ILE A N 1
ATOM 778 C CA . ILE A 1 93 ? 5.596 5.967 -16.818 1.00 76.19 93 ILE A CA 1
ATOM 779 C C . ILE A 1 93 ? 4.825 6.900 -17.760 1.00 76.19 93 ILE A C 1
ATOM 781 O O . ILE A 1 93 ? 5.455 7.617 -18.546 1.00 76.19 93 ILE A O 1
ATOM 785 N N . PRO A 1 94 ? 3.485 6.977 -17.666 1.00 65.75 94 PRO A N 1
ATOM 786 C CA . PRO A 1 94 ? 2.714 7.921 -18.462 1.00 65.75 94 PRO A CA 1
ATOM 787 C C . PRO A 1 94 ? 3.147 9.361 -18.160 1.00 65.75 94 PRO A C 1
ATOM 789 O O . PRO A 1 94 ? 3.082 9.816 -17.016 1.00 65.75 94 PRO A O 1
ATOM 792 N N . ARG A 1 95 ? 3.576 10.100 -19.191 1.00 64.00 95 ARG A N 1
ATOM 793 C CA . ARG A 1 95 ? 4.000 11.510 -19.063 1.00 64.00 95 ARG A CA 1
ATOM 794 C C . ARG A 1 95 ? 2.834 12.471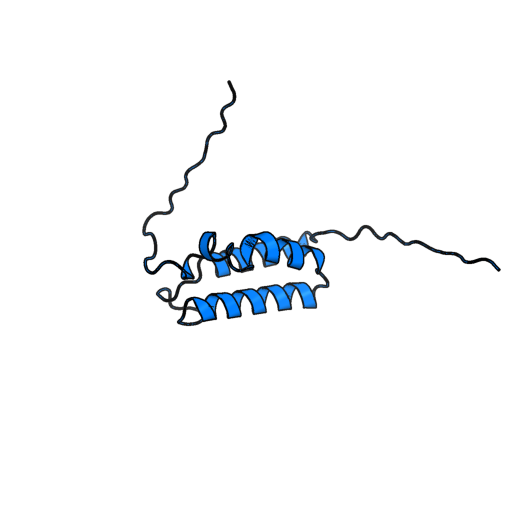 -18.802 1.00 64.00 95 ARG A C 1
ATOM 796 O O . ARG A 1 95 ? 3.060 13.586 -18.346 1.00 64.00 95 ARG A O 1
ATOM 803 N N . LEU A 1 96 ? 1.603 12.050 -19.091 1.00 60.22 96 LEU A N 1
ATOM 804 C CA . LEU A 1 96 ? 0.378 12.834 -18.937 1.00 60.22 96 LEU A CA 1
ATOM 805 C C . LEU A 1 96 ? -0.542 12.149 -17.918 1.00 60.22 96 LEU A C 1
ATOM 807 O O . LEU A 1 96 ? -0.804 10.951 -18.017 1.00 60.22 96 LEU A O 1
ATOM 811 N N . LYS A 1 97 ? -1.043 12.909 -16.934 1.00 56.38 97 LYS A N 1
ATOM 812 C CA . LYS A 1 97 ? -2.167 12.473 -16.093 1.00 56.38 97 LYS A CA 1
ATOM 813 C C . LYS A 1 97 ? -3.449 12.664 -16.903 1.00 56.38 97 LYS A C 1
ATOM 815 O O . LYS A 1 97 ? -3.911 13.791 -17.042 1.00 56.38 97 LYS A O 1
ATOM 820 N N . THR A 1 98 ? -4.027 11.592 -17.433 1.00 56.22 98 THR A N 1
ATOM 821 C CA . THR A 1 98 ? -5.350 11.668 -18.065 1.00 56.22 98 THR A CA 1
ATOM 822 C C . THR A 1 98 ? -6.414 11.760 -16.973 1.00 56.22 98 THR A C 1
ATOM 824 O O . THR A 1 98 ? -6.842 10.750 -16.421 1.00 56.22 98 THR A O 1
ATOM 827 N N . THR A 1 99 ? -6.834 12.972 -16.617 1.00 55.66 99 THR A N 1
ATOM 828 C CA . THR A 1 99 ? -8.054 13.194 -15.831 1.00 55.66 99 THR A CA 1
ATOM 829 C C . THR A 1 99 ? -9.256 13.027 -16.755 1.00 55.66 99 THR A C 1
ATOM 831 O O . THR A 1 99 ? -9.796 14.007 -17.263 1.00 55.66 99 THR A O 1
ATOM 834 N N . MET A 1 100 ? -9.658 11.784 -17.029 1.00 58.00 100 MET A N 1
ATOM 835 C CA . MET A 1 100 ? -10.951 11.537 -17.666 1.00 58.00 100 MET A CA 1
ATOM 836 C C . MET A 1 100 ? -12.035 11.684 -16.593 1.00 58.00 100 MET A C 1
ATOM 838 O O . MET A 1 100 ? -12.356 10.728 -15.892 1.00 58.00 100 MET A O 1
ATOM 842 N N . MET A 1 101 ? -12.555 12.902 -16.420 1.00 51.69 101 MET A N 1
ATOM 843 C CA . MET A 1 101 ? -13.802 13.104 -15.682 1.00 51.69 101 MET A CA 1
ATOM 844 C C . MET A 1 101 ? -14.933 12.561 -16.555 1.00 51.69 101 MET A C 1
ATOM 846 O O . MET A 1 101 ? -15.243 13.131 -17.599 1.00 51.69 101 MET A O 1
ATOM 850 N N . VAL A 1 102 ? -15.508 11.419 -16.176 1.00 59.12 102 VAL A N 1
ATOM 851 C CA . VAL A 1 102 ? -16.769 10.956 -16.763 1.00 59.12 102 VAL A CA 1
ATOM 852 C C . VAL A 1 102 ? -17.868 11.816 -16.157 1.00 59.12 102 VAL A C 1
ATOM 854 O O . VAL A 1 102 ? -18.341 11.558 -15.052 1.00 59.12 102 VAL A O 1
ATOM 857 N N . GLU A 1 103 ? -18.241 12.871 -16.872 1.00 53.31 103 GLU A N 1
ATOM 858 C CA . GLU A 1 103 ? -19.461 13.629 -16.615 1.00 53.31 103 GLU A CA 1
ATOM 859 C C . GLU A 1 103 ? -20.653 12.672 -16.779 1.00 53.31 103 GLU A C 1
ATOM 861 O O . GLU A 1 103 ? -21.076 12.356 -17.890 1.00 53.31 103 GLU A O 1
ATOM 866 N N . SER A 1 104 ? -21.180 12.163 -15.665 1.00 58.03 104 SER A N 1
ATOM 867 C CA . SER A 1 104 ? -22.475 11.477 -15.637 1.00 58.03 104 SER A CA 1
ATOM 868 C C . SER A 1 104 ? -23.565 12.545 -15.611 1.00 58.03 104 SER A C 1
ATOM 870 O O . SER A 1 104 ? -24.168 12.805 -14.572 1.00 58.03 104 SER A O 1
ATOM 872 N N . GLN A 1 105 ? -23.769 13.230 -16.733 1.00 57.38 105 GLN A N 1
ATOM 873 C CA . GLN A 1 105 ? -24.912 14.122 -16.885 1.00 57.38 105 GLN A CA 1
ATOM 874 C C . GLN A 1 105 ? -26.122 13.265 -17.252 1.00 57.38 105 GLN A C 1
ATOM 876 O O . GLN A 1 105 ? -26.280 12.849 -18.397 1.00 57.38 105 GLN A O 1
ATOM 881 N N . TYR A 1 106 ? -26.958 12.964 -16.260 1.00 58.31 106 TYR A N 1
ATOM 882 C CA . TYR A 1 106 ? -28.330 12.551 -16.523 1.00 58.31 106 TYR A CA 1
ATOM 883 C C . TYR A 1 106 ? -29.115 13.813 -16.906 1.00 58.31 106 TYR A C 1
ATOM 885 O O . TYR A 1 106 ? -29.283 14.703 -16.070 1.00 58.31 106 TYR A O 1
ATOM 893 N N . VAL A 1 107 ? -29.548 13.895 -18.165 1.00 50.41 107 VAL A N 1
ATOM 894 C CA . VAL A 1 107 ? -30.661 14.752 -18.606 1.00 50.41 107 VAL A CA 1
ATOM 895 C C . VAL A 1 107 ? -31.858 13.851 -18.857 1.00 50.41 107 VAL A C 1
ATOM 897 O O . VAL A 1 107 ? -31.644 12.776 -19.463 1.00 50.41 107 VAL A O 1
#

pLDDT: mean 81.8, std 16.47, range [42.56, 96.88]